Protein AF-A0A5J6G7M7-F1 (afdb_monomer)

Radius of gyration: 18.36 Å; Cα contacts (8 Å, |Δi|>4): 222; chains: 1; bounding box: 47×46×43 Å

pLDDT: mean 84.99, std 15.6, range [29.66, 97.06]

Mean predicted aligned error: 7.75 Å

Solvent-accessible surface area (backbone atoms only — not comparable to full-atom values): 9412 Å² total; per-residue (Å²): 137,91,85,66,78,89,35,71,42,75,56,45,42,68,53,54,72,72,40,48,67,63,51,50,51,42,46,75,63,17,45,94,88,78,62,43,52,56,38,29,38,28,32,52,96,42,49,75,53,92,62,46,63,58,51,40,56,74,70,64,34,54,28,38,42,45,51,63,92,39,84,56,45,71,46,51,56,52,57,68,52,82,48,94,89,53,82,63,47,71,51,70,66,44,90,36,36,32,46,44,46,50,82,81,77,45,58,61,72,41,49,44,67,37,91,98,80,30,82,23,72,51,60,65,66,59,54,50,51,51,44,50,54,53,46,53,49,40,59,75,73,30,83,84,18,80,78,46,86,74,80,82,76,76,76,84,133

InterPro domains:
  IPR011330 Glycoside hydrolase/deacetylase, beta/alpha-barrel [SSF88713] (8-141)

Secondary structure (DSSP, 8-state):
---S---EEE--HHHHHH-HHHHHHHHHH--TTTSS---EEE-GGG---TTHHHHHHHTT-SEE----S-SSS-B----EE--SSSPPEE-PPPSSEE----GGG-SHHHH--BTTTB-----HHHHHHHHHHHHHHHHHH-TTSTTSPP-------

Organism: Streptomyces kanamyceticus (NCBI:txid1967)

Sequence (157 aa):
MLGGSATTWCTPGHTLITFPDSIRSVLDHGHEIVGRRPRGYRSPSWDFSDATLGILEEFEFAWDSSLMGRDFTPYRPRPVVVHREEPNEFGPPSPVLELPVSWYMDDVPALDHVPGLLAGLMSTEGVFARWRDTFDYAYENEPSGNIRSQSVTTAPN

Foldseek 3Di:
DPPFPAAEDEDALVCCVPPVVVVLVCQVQDPPPRSHRHQEYEHVVLPDDLVSLVSCLVSNRQEYERAAPDDFAKFFAWRWDDDDPDDIDTHDGGNYIYDYDDPLLDQCLAAPDDPPPHNHPHDPVVSVVSVVVSLVCCVVPPPNGPNDDDDPPPDDD

Nearest PDB structures (foldseek):
  3qbu-assembly1_B  TM=7.013E-01  e=8.641E-10  Helicobacter pylori G27
  8t0j-assembly1_A  TM=5.185E-01  e=1.999E-03  Salmonella enterica subsp. enterica serovar Typhimurium
  4f9j-assembly2_B  TM=6.378E-01  e=6.013E-01  Escherichia coli K-12
  4f9d-assembly1_A  TM=6.368E-01  e=1.010E+00  Escherichia coli K-12
  3vus-assembly2_B  TM=5.475E-01  e=1.150E+00  Escherichia coli K-12

Structure (mmCIF, N/CA/C/O backbone):
data_AF-A0A5J6G7M7-F1
#
_entry.id   AF-A0A5J6G7M7-F1
#
loop_
_atom_site.group_PDB
_atom_site.id
_atom_site.type_symbol
_atom_site.label_atom_id
_atom_site.label_alt_id
_atom_site.label_comp_id
_atom_site.label_asym_id
_atom_site.label_entity_id
_atom_site.label_seq_id
_atom_site.pdbx_PDB_ins_code
_atom_site.Cartn_x
_atom_site.Cartn_y
_atom_site.Cartn_z
_atom_site.occupancy
_atom_site.B_iso_or_equiv
_atom_site.auth_seq_id
_atom_site.auth_comp_id
_atom_site.auth_asym_id
_atom_site.auth_atom_id
_atom_site.pdbx_PDB_model_num
ATOM 1 N N . MET A 1 1 ? -13.509 16.104 12.710 1.00 30.27 1 MET A N 1
ATOM 2 C CA . MET A 1 1 ? -12.737 15.856 13.948 1.00 30.27 1 MET A CA 1
ATOM 3 C C . MET A 1 1 ? -11.583 14.906 13.631 1.00 30.27 1 MET A C 1
ATOM 5 O O . MET A 1 1 ? -11.797 13.707 13.570 1.00 30.27 1 MET A O 1
ATOM 9 N N . LEU A 1 2 ? -10.382 15.430 13.362 1.00 37.66 2 LEU A N 1
ATOM 10 C CA . LEU A 1 2 ? -9.152 14.655 13.110 1.00 37.66 2 LEU A CA 1
ATOM 11 C C . LEU A 1 2 ? -8.265 14.701 14.371 1.00 37.66 2 LEU A C 1
ATOM 13 O O . LEU A 1 2 ? -7.202 15.305 14.368 1.00 37.66 2 LEU A O 1
ATOM 17 N N . GLY A 1 3 ? -8.776 14.178 15.491 1.00 36.47 3 GLY A N 1
ATOM 18 C CA . GLY A 1 3 ? -8.226 14.422 16.837 1.00 36.47 3 GLY A CA 1
ATOM 19 C C . GLY A 1 3 ? -7.435 13.274 17.476 1.00 36.47 3 GLY A C 1
ATOM 20 O O . GLY A 1 3 ? -7.201 13.315 18.678 1.00 36.47 3 GLY A O 1
ATOM 21 N N . GLY A 1 4 ? -7.053 12.244 16.718 1.00 45.31 4 GLY A N 1
ATOM 22 C CA . GLY A 1 4 ? -6.190 11.156 17.193 1.00 45.31 4 GLY A CA 1
ATOM 23 C C . GLY A 1 4 ? -4.944 11.065 16.320 1.00 45.31 4 GLY A C 1
ATOM 24 O O . GLY A 1 4 ? -5.064 11.144 15.098 1.00 45.31 4 GLY A O 1
ATOM 25 N N . SER A 1 5 ? -3.765 10.931 16.931 1.00 53.56 5 SER A N 1
ATOM 26 C CA . SER A 1 5 ? -2.491 10.771 16.221 1.00 53.56 5 SER A CA 1
ATOM 27 C C . SER A 1 5 ? -2.617 9.660 15.173 1.00 53.56 5 SER A C 1
ATOM 29 O O . SER A 1 5 ? -2.957 8.529 15.511 1.00 53.56 5 SER A O 1
ATOM 31 N N . ALA A 1 6 ? -2.400 9.984 13.898 1.00 69.19 6 ALA A N 1
ATOM 32 C CA . ALA A 1 6 ? -2.477 9.022 12.805 1.00 69.19 6 ALA A CA 1
ATOM 33 C C . ALA A 1 6 ? -1.250 8.100 12.852 1.00 69.19 6 ALA A C 1
ATOM 35 O O . ALA A 1 6 ? -0.208 8.429 12.294 1.00 69.19 6 ALA A O 1
ATOM 36 N N . THR A 1 7 ? -1.355 6.976 13.562 1.00 79.69 7 THR A N 1
ATOM 37 C CA . THR A 1 7 ? -0.306 5.952 13.595 1.00 79.69 7 THR A CA 1
ATOM 38 C C . THR A 1 7 ? -0.697 4.752 12.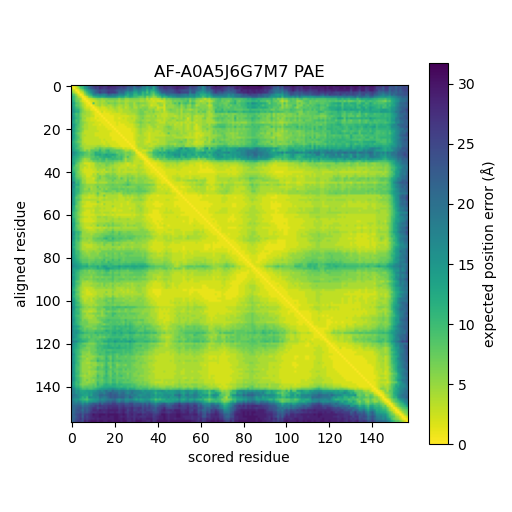737 1.00 79.69 7 THR A C 1
ATOM 40 O O . THR A 1 7 ? -1.868 4.357 12.678 1.00 79.69 7 THR A O 1
ATOM 43 N N . THR A 1 8 ? 0.302 4.198 12.052 1.00 79.81 8 THR A N 1
ATOM 44 C CA . THR A 1 8 ? 0.201 2.957 11.279 1.00 79.81 8 THR A CA 1
ATOM 45 C C . THR A 1 8 ? 0.845 1.843 12.082 1.00 79.81 8 THR A C 1
ATOM 47 O O . THR A 1 8 ? 1.924 2.029 12.647 1.00 79.81 8 THR A O 1
ATOM 50 N N . TRP A 1 9 ? 0.191 0.691 12.130 1.00 81.38 9 TRP A N 1
ATOM 51 C CA . TRP A 1 9 ? 0.708 -0.488 12.798 1.00 81.38 9 TRP A CA 1
ATOM 52 C C . TRP A 1 9 ? 1.106 -1.560 11.788 1.00 81.38 9 TRP A C 1
ATOM 54 O O . TRP A 1 9 ? 0.366 -1.845 10.848 1.00 81.38 9 TRP A O 1
ATOM 64 N N . CYS A 1 10 ? 2.285 -2.144 11.995 1.00 81.50 10 CYS A N 1
ATOM 65 C CA . CYS A 1 10 ? 2.852 -3.169 11.130 1.00 81.50 10 CYS A CA 1
ATOM 66 C C . CYS A 1 10 ? 2.880 -4.499 11.883 1.00 81.50 10 CYS A C 1
ATOM 68 O O . CYS A 1 10 ? 3.679 -4.669 12.802 1.00 81.50 10 CYS A O 1
ATOM 70 N N . THR A 1 11 ? 1.998 -5.434 11.533 1.00 81.62 11 THR A N 1
ATOM 71 C CA . THR A 1 11 ? 1.948 -6.780 12.135 1.00 81.62 11 THR A CA 1
ATOM 72 C C . THR A 1 11 ? 1.732 -7.820 11.038 1.00 81.62 11 THR A C 1
ATOM 74 O O . THR A 1 11 ? 0.888 -7.572 10.175 1.00 81.62 11 THR A O 1
ATOM 77 N N . PRO A 1 12 ? 2.464 -8.957 11.031 1.00 81.44 12 PRO A N 1
ATOM 78 C CA . PRO A 1 12 ? 2.355 -9.965 9.974 1.00 81.44 12 PRO A CA 1
ATOM 79 C C . PRO A 1 12 ? 0.911 -10.404 9.737 1.00 81.44 12 PRO A C 1
ATOM 81 O O . PRO A 1 12 ? 0.196 -10.686 10.702 1.00 81.44 12 PRO A O 1
ATOM 84 N N . GLY A 1 13 ? 0.498 -10.507 8.469 1.00 78.81 13 GLY A N 1
ATOM 85 C CA . GLY A 1 13 ? -0.851 -10.951 8.104 1.00 78.81 13 GLY A CA 1
ATOM 86 C C . GLY A 1 13 ? -1.191 -12.316 8.712 1.00 78.81 13 GLY A C 1
ATOM 87 O O . GLY A 1 13 ? -2.244 -12.486 9.319 1.00 78.81 13 GLY A O 1
ATOM 88 N N . HIS A 1 14 ? -0.254 -13.267 8.681 1.00 81.50 14 HIS A N 1
ATOM 89 C CA . HIS A 1 14 ? -0.439 -14.565 9.335 1.00 81.50 14 HIS A CA 1
ATOM 90 C C . HIS A 1 14 ? -0.688 -14.454 10.851 1.00 81.50 14 HIS A C 1
ATOM 92 O O . HIS A 1 14 ? -1.548 -15.152 11.384 1.00 81.50 14 HIS A O 1
ATOM 98 N N . THR A 1 15 ? 0.016 -13.565 11.560 1.00 82.44 15 THR A N 1
ATOM 99 C CA . THR A 1 15 ? -0.213 -13.316 12.996 1.00 82.44 15 THR A CA 1
ATOM 100 C C . THR A 1 15 ? -1.583 -12.692 13.235 1.00 82.44 15 THR A C 1
ATOM 102 O O . THR A 1 15 ? -2.284 -13.111 14.155 1.00 82.44 15 THR A O 1
ATOM 105 N N . LEU A 1 16 ? -1.972 -11.737 12.384 1.00 84.69 16 LEU A N 1
ATOM 106 C CA . LEU A 1 16 ? -3.282 -11.090 12.415 1.00 84.69 16 LEU A CA 1
ATOM 107 C C . LEU A 1 16 ? -4.42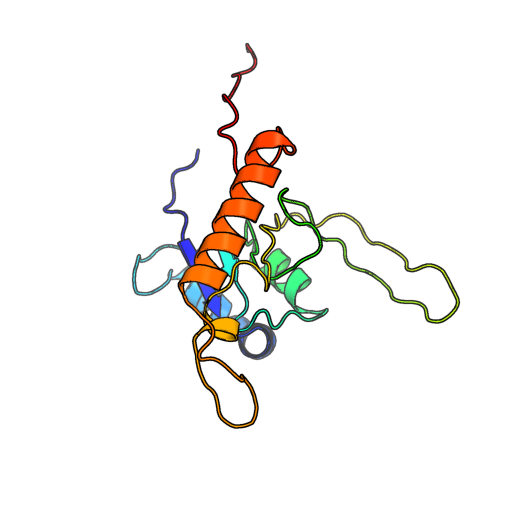0 -12.115 12.294 1.00 84.69 16 LEU A C 1
ATOM 109 O O . LEU A 1 16 ? -5.379 -12.065 13.059 1.00 84.69 16 LEU A O 1
ATOM 113 N N . ILE A 1 17 ? -4.269 -13.072 11.378 1.00 84.50 17 ILE A N 1
ATOM 114 C CA . ILE A 1 17 ? -5.236 -14.146 11.123 1.00 84.50 17 ILE A CA 1
ATOM 115 C C . ILE A 1 17 ? -5.237 -15.188 12.251 1.00 84.50 17 ILE A C 1
ATOM 117 O O . ILE A 1 17 ? -6.290 -15.693 12.630 1.00 84.50 17 ILE A O 1
ATOM 121 N N . THR A 1 18 ? -4.064 -15.528 12.790 1.00 87.88 18 THR A N 1
ATOM 122 C CA . THR A 1 18 ? -3.914 -16.645 13.739 1.00 87.88 18 THR A CA 1
ATOM 123 C C . THR A 1 18 ? -4.286 -16.262 15.172 1.00 87.88 18 THR A C 1
ATOM 125 O O . THR A 1 18 ? -4.807 -17.093 15.912 1.00 87.88 18 THR A O 1
ATOM 128 N N . PHE A 1 19 ? -4.033 -15.013 15.578 1.00 89.69 19 PHE A N 1
ATOM 129 C CA . PHE A 1 19 ? -4.219 -14.549 16.959 1.00 89.69 19 PHE A CA 1
ATOM 130 C C . PHE A 1 19 ? -5.105 -13.291 17.051 1.00 89.69 19 PHE A C 1
ATOM 132 O O . PHE A 1 19 ? -4.691 -12.291 17.649 1.00 89.69 19 PHE A O 1
ATOM 139 N N . PRO A 1 20 ? -6.331 -13.309 16.498 1.00 87.38 20 PRO A N 1
ATOM 140 C CA . PRO A 1 20 ? -7.164 -12.112 16.372 1.00 87.38 20 PRO A CA 1
ATOM 141 C C . PRO A 1 20 ? -7.509 -11.474 17.725 1.00 87.38 20 PRO A C 1
ATOM 143 O O . PRO A 1 20 ? -7.535 -10.252 17.837 1.00 87.38 20 PRO A O 1
ATOM 146 N N . ASP A 1 21 ? -7.700 -12.268 18.782 1.00 89.19 21 ASP A N 1
ATOM 147 C CA . ASP A 1 21 ? -8.048 -11.746 20.110 1.00 89.19 21 ASP A CA 1
ATOM 148 C C . ASP A 1 21 ? -6.882 -11.012 20.780 1.00 89.19 21 ASP A C 1
ATOM 150 O O . ASP A 1 21 ? -7.072 -9.959 21.392 1.00 89.19 21 ASP A O 1
ATOM 154 N N . SER A 1 22 ? -5.658 -11.525 20.623 1.00 87.62 22 SER A N 1
ATOM 155 C CA . SER A 1 22 ? -4.452 -10.840 21.098 1.00 87.62 22 SER A CA 1
ATOM 156 C C . SER A 1 22 ? -4.267 -9.513 20.372 1.00 87.62 22 SER A C 1
ATOM 158 O O . SER A 1 22 ? -3.958 -8.501 20.999 1.00 87.62 22 SER A O 1
ATOM 160 N N . ILE A 1 23 ? -4.518 -9.502 19.063 1.00 87.75 23 ILE A N 1
ATOM 161 C CA . ILE A 1 23 ? -4.463 -8.287 18.260 1.00 87.75 23 ILE A CA 1
ATOM 162 C C . ILE A 1 23 ? -5.520 -7.278 18.707 1.00 87.75 23 ILE A C 1
ATOM 164 O O . ILE A 1 23 ? -5.183 -6.119 18.948 1.00 87.75 23 ILE A O 1
ATOM 168 N N . ARG A 1 2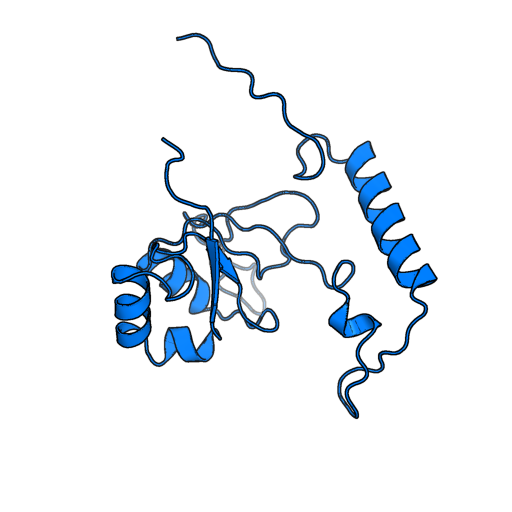4 ? -6.770 -7.714 18.890 1.00 86.75 24 ARG A N 1
ATOM 169 C CA . ARG A 1 24 ? -7.859 -6.857 19.369 1.00 86.75 24 ARG A CA 1
ATOM 170 C C . ARG A 1 24 ? -7.515 -6.230 20.719 1.00 86.75 24 ARG A C 1
ATOM 172 O O . ARG A 1 24 ? -7.635 -5.020 20.875 1.00 86.75 24 ARG A O 1
ATOM 179 N N . SER A 1 25 ? -6.958 -7.016 21.642 1.00 86.88 25 SER A N 1
ATOM 180 C CA . SER A 1 25 ? -6.480 -6.506 22.929 1.00 86.88 25 SER A CA 1
ATOM 181 C C . SER A 1 25 ? -5.430 -5.401 22.764 1.00 86.88 25 SER A C 1
ATOM 183 O O . SER A 1 25 ? -5.525 -4.373 23.432 1.00 86.88 25 SER A O 1
ATOM 185 N N . VAL A 1 26 ? -4.442 -5.563 21.879 1.00 84.56 26 VAL A N 1
ATOM 186 C CA . VAL A 1 26 ? -3.433 -4.515 21.628 1.00 84.56 26 VAL A CA 1
ATOM 187 C C . VAL A 1 26 ? -4.072 -3.259 21.029 1.00 84.56 26 VAL A C 1
ATOM 189 O O . VAL A 1 26 ? -3.732 -2.144 21.423 1.00 84.56 26 VAL A O 1
ATOM 192 N N . LEU A 1 27 ? -5.020 -3.415 20.105 1.00 84.06 27 LEU A N 1
ATOM 193 C CA . LEU A 1 27 ? -5.719 -2.286 19.493 1.00 84.06 27 LEU A CA 1
ATOM 194 C C . LEU A 1 27 ? -6.566 -1.501 20.504 1.00 84.06 27 LEU A C 1
ATOM 196 O O . LEU A 1 27 ? -6.603 -0.271 20.440 1.00 84.06 27 LEU A O 1
ATOM 200 N N . ASP A 1 28 ? -7.222 -2.192 21.434 1.00 84.62 28 ASP A N 1
ATOM 201 C CA . ASP A 1 28 ? -8.096 -1.581 22.439 1.00 84.62 28 ASP A CA 1
ATOM 202 C C . ASP A 1 28 ? -7.303 -0.833 23.519 1.00 84.62 28 ASP A C 1
ATOM 204 O O . ASP A 1 28 ? -7.705 0.249 23.949 1.00 84.62 28 ASP A O 1
ATOM 208 N N . HIS A 1 29 ? -6.140 -1.361 23.913 1.00 83.69 29 HIS A N 1
ATOM 209 C CA . HIS A 1 29 ? -5.251 -0.714 24.886 1.00 83.69 29 HIS A CA 1
ATOM 210 C C . HIS A 1 29 ? -4.310 0.324 24.247 1.00 83.69 29 HIS A C 1
ATOM 212 O O . HIS A 1 29 ? -3.693 1.124 24.952 1.00 83.69 29 HIS A O 1
ATOM 218 N N . GLY A 1 30 ? -4.229 0.343 22.914 1.00 78.94 30 GLY A N 1
ATOM 219 C CA . GLY A 1 30 ? -3.264 1.133 22.161 1.00 78.94 30 GLY A CA 1
ATOM 220 C C . GLY A 1 30 ? -1.864 0.515 22.176 1.00 78.94 30 GLY A C 1
ATOM 221 O O . GLY A 1 30 ? -1.489 -0.237 23.072 1.00 78.94 30 GLY A O 1
ATOM 222 N N . HIS A 1 31 ? -1.060 0.845 21.164 1.00 71.94 31 HIS A N 1
ATOM 223 C CA . HIS A 1 31 ? 0.308 0.329 21.083 1.00 71.94 31 HIS A CA 1
ATOM 224 C C . HIS A 1 31 ? 1.240 1.049 22.071 1.00 71.94 31 HIS A C 1
ATOM 226 O O . HIS A 1 31 ? 1.128 2.262 22.271 1.00 71.94 31 HIS A O 1
ATOM 232 N N . GLU A 1 32 ? 2.208 0.317 22.630 1.00 65.75 32 GLU A N 1
ATOM 233 C CA . GLU A 1 32 ? 3.058 0.740 23.762 1.00 65.75 32 GLU A CA 1
ATOM 234 C C . GLU A 1 32 ? 3.852 2.039 23.531 1.00 65.75 32 GLU A C 1
ATOM 236 O O . GLU A 1 32 ? 4.285 2.686 24.478 1.00 65.75 32 GLU A O 1
ATOM 241 N N . ILE A 1 33 ? 4.026 2.446 22.271 1.00 66.31 33 ILE A N 1
ATOM 242 C CA . ILE A 1 33 ? 4.811 3.630 21.896 1.00 66.31 33 ILE A CA 1
ATOM 243 C C . ILE A 1 33 ? 4.014 4.930 22.074 1.00 66.31 33 ILE A C 1
ATOM 245 O O . ILE A 1 33 ? 4.551 5.924 22.551 1.00 66.31 33 ILE A O 1
ATOM 249 N N . VAL A 1 34 ? 2.742 4.954 21.661 1.00 72.50 34 VAL A N 1
ATOM 250 C CA . VAL A 1 34 ? 1.933 6.193 21.626 1.00 72.50 34 VAL A CA 1
ATOM 251 C C . VAL A 1 34 ? 0.708 6.096 22.543 1.00 72.50 34 VAL A C 1
ATOM 253 O O . VAL A 1 34 ? 0.075 7.114 22.818 1.00 72.50 34 VAL A O 1
ATOM 256 N N . GLY A 1 35 ? 0.368 4.900 23.045 1.00 76.38 35 GLY A N 1
ATOM 257 C CA . GLY A 1 35 ? -0.799 4.677 23.905 1.00 76.38 35 GLY A CA 1
ATOM 258 C C . GLY A 1 35 ? -2.118 5.022 23.209 1.00 76.38 35 GLY A C 1
ATOM 259 O O . GLY A 1 35 ? -3.074 5.470 23.839 1.00 76.38 35 GLY A O 1
ATOM 260 N N . ARG A 1 36 ? -2.151 4.910 21.877 1.00 81.19 36 ARG A N 1
ATOM 261 C CA . ARG A 1 36 ? -3.312 5.213 21.035 1.00 81.19 36 ARG A CA 1
ATOM 262 C C . ARG A 1 36 ? -3.600 4.028 20.126 1.00 81.19 36 ARG A C 1
ATOM 264 O O . ARG A 1 36 ? -2.678 3.319 19.720 1.00 81.19 36 ARG A O 1
ATOM 271 N N . ARG A 1 37 ? -4.877 3.839 19.791 1.00 84.31 37 ARG A N 1
ATOM 272 C CA . ARG A 1 37 ? -5.295 2.866 18.781 1.00 84.31 37 ARG A CA 1
ATOM 273 C C . ARG A 1 37 ? -4.735 3.291 17.416 1.00 84.31 37 ARG A C 1
ATOM 275 O O . ARG A 1 37 ? -5.006 4.423 17.000 1.00 84.31 37 ARG A O 1
ATOM 282 N N . PRO A 1 38 ? -3.974 2.430 16.725 1.00 88.00 38 PRO A N 1
ATOM 283 C CA . PRO A 1 38 ? -3.523 2.725 15.377 1.00 88.00 38 PRO A CA 1
ATOM 284 C C . PRO A 1 38 ? -4.716 2.761 14.426 1.00 88.00 38 PRO A C 1
ATOM 286 O O . PRO A 1 38 ? -5.679 2.012 14.578 1.00 88.00 38 PRO A O 1
ATOM 289 N N . ARG A 1 39 ? -4.658 3.662 13.448 1.00 90.44 39 ARG A N 1
ATOM 290 C CA . ARG A 1 39 ? -5.718 3.826 12.443 1.00 90.44 39 ARG A CA 1
ATOM 291 C C . ARG A 1 39 ? -5.338 3.231 11.094 1.00 90.44 39 ARG A C 1
ATOM 293 O O . ARG A 1 39 ? -6.228 2.933 10.304 1.00 90.44 39 ARG A O 1
ATOM 300 N N . GLY A 1 40 ? -4.040 3.088 10.845 1.00 91.81 40 GLY A N 1
ATOM 301 C CA . GLY A 1 40 ? -3.490 2.486 9.643 1.00 91.81 40 GLY A CA 1
ATOM 302 C C . GLY A 1 40 ? -2.942 1.094 9.887 1.00 91.81 40 GLY A C 1
ATOM 303 O O . GLY A 1 40 ? -2.430 0.812 10.973 1.00 91.81 40 GLY A O 1
ATOM 304 N N . TYR A 1 41 ? -2.963 0.280 8.844 1.00 92.75 41 TYR A N 1
ATOM 305 C CA . TYR A 1 41 ? -2.278 -1.001 8.787 1.00 92.75 41 TYR A CA 1
ATOM 306 C C . TYR A 1 41 ? -1.250 -1.021 7.648 1.00 92.75 41 TYR A C 1
ATOM 308 O O . TYR A 1 41 ? -1.377 -0.296 6.661 1.00 92.75 41 TYR A O 1
ATOM 316 N N . ARG A 1 42 ? -0.202 -1.826 7.817 1.00 91.94 42 ARG A N 1
ATOM 317 C CA . ARG A 1 42 ? 0.700 -2.250 6.744 1.00 91.94 42 ARG A CA 1
ATOM 318 C C . ARG A 1 42 ? 1.153 -3.674 7.030 1.00 91.94 42 ARG A C 1
ATOM 320 O O . ARG A 1 42 ? 1.710 -3.940 8.097 1.00 91.94 42 ARG A O 1
ATOM 327 N N . SER A 1 43 ? 0.972 -4.572 6.072 1.00 90.75 43 SER A N 1
ATOM 328 C CA . SER A 1 43 ? 1.491 -5.928 6.189 1.00 90.75 43 SER A CA 1
ATOM 329 C C . SER A 1 43 ? 3.016 -5.925 6.018 1.00 90.75 43 SER A C 1
ATOM 331 O O . SER A 1 43 ? 3.529 -5.365 5.041 1.00 90.75 43 SER A O 1
ATOM 333 N N . PRO A 1 44 ? 3.776 -6.522 6.952 1.00 87.88 44 PRO A N 1
ATOM 334 C CA . PRO A 1 44 ? 5.190 -6.819 6.766 1.00 87.88 44 PRO A CA 1
ATOM 335 C C . PRO A 1 44 ? 5.446 -7.553 5.453 1.00 87.88 44 PRO A C 1
ATOM 337 O O . PRO A 1 44 ? 4.712 -8.472 5.097 1.00 87.88 44 PRO A O 1
ATOM 340 N N . SER A 1 45 ? 6.479 -7.120 4.728 1.00 84.31 45 SER A N 1
ATOM 341 C CA . SER A 1 45 ? 6.823 -7.645 3.397 1.00 84.31 45 SER A CA 1
ATOM 342 C C . SER A 1 45 ? 5.679 -7.584 2.376 1.00 84.31 45 SER A C 1
ATOM 344 O O . SER A 1 45 ? 5.734 -8.271 1.361 1.00 84.31 45 SER A O 1
ATOM 346 N N . TRP A 1 46 ? 4.650 -6.773 2.652 1.00 88.19 46 TRP A N 1
ATOM 347 C CA . TRP A 1 46 ? 3.423 -6.673 1.863 1.00 88.19 46 TRP A CA 1
ATOM 348 C C . TRP A 1 46 ? 2.721 -8.022 1.662 1.00 88.19 46 TRP A C 1
ATOM 350 O O . TRP A 1 46 ? 2.081 -8.263 0.642 1.00 88.19 46 TRP A O 1
ATOM 360 N N . ASP A 1 47 ? 2.829 -8.901 2.662 1.00 85.00 47 ASP A N 1
ATOM 361 C CA . ASP A 1 47 ? 2.193 -10.216 2.674 1.00 85.00 47 ASP A CA 1
ATOM 362 C C . ASP A 1 47 ? 0.680 -10.070 2.901 1.00 85.00 47 ASP A C 1
ATOM 364 O O . ASP A 1 47 ? 0.192 -10.014 4.037 1.00 85.00 47 ASP A O 1
ATOM 368 N N . PHE A 1 48 ? -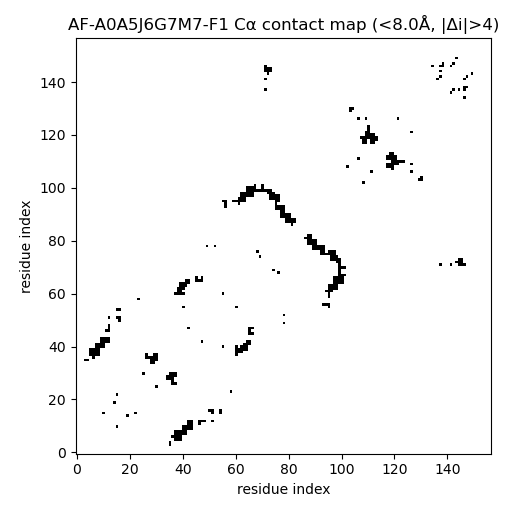0.062 -9.898 1.809 1.00 88.38 48 PHE A N 1
ATOM 369 C CA . PHE A 1 48 ? -1.507 -9.702 1.812 1.00 88.38 48 PHE A CA 1
ATOM 370 C C . PHE A 1 48 ? -2.220 -10.961 1.313 1.00 88.38 48 PHE A C 1
ATOM 372 O O . PHE A 1 48 ? -1.858 -11.528 0.285 1.00 88.38 48 PHE A O 1
ATOM 379 N N . SER A 1 49 ? -3.265 -11.379 2.028 1.00 88.38 49 SER A N 1
ATOM 380 C CA . SER A 1 49 ? -4.055 -12.571 1.707 1.00 88.38 49 SER A CA 1
ATOM 381 C C . SER A 1 49 ? -5.529 -12.228 1.506 1.00 88.38 49 SER A C 1
ATOM 383 O O . SER A 1 49 ? -5.987 -11.163 1.929 1.00 88.38 49 SER A O 1
ATOM 385 N N . ASP A 1 50 ? -6.297 -13.171 0.960 1.00 85.62 50 ASP A N 1
ATOM 386 C CA . ASP A 1 50 ? -7.751 -13.034 0.788 1.00 85.62 50 ASP A CA 1
ATOM 387 C C . ASP A 1 50 ? -8.494 -12.788 2.116 1.00 85.62 50 ASP A C 1
ATOM 389 O O . ASP A 1 50 ? -9.569 -12.192 2.130 1.00 85.62 50 ASP A O 1
ATOM 393 N N . ALA A 1 51 ? -7.913 -13.208 3.245 1.00 88.00 51 ALA A N 1
ATOM 394 C CA . ALA A 1 51 ? -8.481 -13.000 4.575 1.00 88.00 51 ALA A CA 1
ATOM 395 C C . ALA A 1 51 ? -8.136 -11.627 5.177 1.00 88.00 51 ALA A C 1
ATOM 397 O O . ALA A 1 51 ? -8.871 -11.132 6.033 1.00 88.00 51 ALA A O 1
ATOM 398 N N . THR A 1 52 ? -7.030 -11.005 4.750 1.00 91.88 52 THR A N 1
ATOM 399 C CA . THR A 1 52 ? -6.487 -9.806 5.403 1.00 91.88 52 THR A CA 1
ATOM 400 C C . THR A 1 52 ? -7.487 -8.656 5.348 1.00 91.88 52 THR A C 1
ATOM 402 O O . THR A 1 52 ? -7.793 -8.076 6.386 1.00 91.88 52 THR A O 1
ATOM 405 N N . LEU A 1 53 ? -8.060 -8.372 4.173 1.00 92.88 53 LEU A N 1
ATOM 406 C CA . LEU A 1 53 ? -8.989 -7.251 3.995 1.00 92.88 53 LEU A CA 1
ATOM 407 C C . LEU A 1 53 ? -10.203 -7.341 4.931 1.00 92.88 53 LEU A C 1
ATOM 409 O O . LEU A 1 53 ? -10.551 -6.353 5.571 1.00 92.88 53 LEU A O 1
ATOM 413 N N . GLY A 1 54 ? -10.800 -8.530 5.061 1.00 91.94 54 GLY A N 1
ATOM 414 C CA . GLY A 1 54 ? -11.952 -8.745 5.940 1.00 91.94 54 GLY A CA 1
ATOM 415 C C . GLY A 1 54 ? -11.625 -8.512 7.417 1.00 91.94 54 GLY A C 1
ATOM 416 O O . GLY A 1 54 ? -12.423 -7.916 8.135 1.00 91.94 54 GLY A O 1
ATOM 417 N N . ILE A 1 55 ? -10.427 -8.900 7.866 1.00 92.31 55 ILE A N 1
ATOM 418 C CA . ILE A 1 55 ? -9.990 -8.635 9.245 1.00 92.31 55 ILE A CA 1
ATOM 419 C C . ILE A 1 55 ? -9.744 -7.140 9.464 1.00 92.31 55 ILE A C 1
ATOM 421 O O . ILE A 1 55 ? -10.080 -6.607 10.521 1.00 92.31 55 ILE A O 1
ATOM 425 N N . LEU A 1 56 ? -9.179 -6.437 8.476 1.00 94.00 56 LEU A N 1
ATOM 426 C CA . LEU A 1 56 ? -8.980 -4.990 8.582 1.00 94.00 56 LEU A CA 1
ATOM 427 C C . LEU A 1 56 ? -10.309 -4.237 8.704 1.00 94.00 56 LEU A C 1
ATOM 429 O O . LEU A 1 56 ? -10.395 -3.277 9.472 1.00 94.00 56 LEU A O 1
ATOM 433 N N . GLU A 1 57 ? -11.336 -4.692 7.982 1.00 94.44 57 GLU A N 1
ATOM 434 C CA . GLU A 1 57 ? -12.705 -4.188 8.104 1.00 94.44 57 GLU A CA 1
ATOM 435 C C . GLU A 1 57 ? -13.299 -4.486 9.485 1.00 94.44 57 GLU A C 1
ATOM 437 O O . GLU A 1 57 ? -13.822 -3.575 10.125 1.00 94.44 57 GLU A O 1
ATOM 442 N N . GLU A 1 58 ? -13.170 -5.723 9.978 1.00 93.69 58 GLU A N 1
ATOM 443 C CA . GLU A 1 58 ? -13.646 -6.123 11.310 1.00 93.69 58 GLU A CA 1
ATOM 444 C C . GLU A 1 58 ? -12.995 -5.295 12.428 1.00 93.69 58 GLU A C 1
ATOM 446 O O . GLU A 1 58 ? -13.646 -4.930 13.406 1.00 93.69 58 GLU A O 1
ATOM 451 N N . PHE A 1 59 ? -11.706 -4.979 12.290 1.00 92.25 59 PHE A N 1
ATOM 452 C CA . PHE A 1 59 ? -10.949 -4.205 13.278 1.00 92.25 59 PHE A CA 1
ATOM 453 C C . PHE A 1 59 ? -11.066 -2.691 13.086 1.00 92.25 59 PHE A C 1
ATOM 455 O O . PHE A 1 59 ? -10.438 -1.927 13.829 1.00 92.25 59 PHE A O 1
ATOM 462 N N . GLU A 1 60 ? -11.891 -2.255 12.135 1.00 93.31 60 GLU A N 1
ATOM 463 C CA . GLU A 1 60 ? -12.209 -0.853 11.875 1.00 93.31 60 GLU A CA 1
ATOM 464 C C . GLU A 1 60 ? -10.964 -0.004 11.554 1.00 93.31 60 GLU A C 1
ATOM 466 O O . GLU A 1 60 ? -10.857 1.165 11.947 1.00 93.31 60 GLU A O 1
ATOM 471 N N . PHE A 1 61 ? -9.995 -0.580 10.831 1.00 94.00 61 PHE A N 1
ATOM 472 C CA . PHE A 1 61 ? -8.880 0.199 10.298 1.00 94.00 61 PHE A CA 1
ATOM 473 C C . PHE A 1 61 ? -9.384 1.208 9.263 1.00 94.00 61 PHE A C 1
ATOM 475 O O . PHE A 1 61 ? -10.262 0.932 8.448 1.00 94.00 61 PHE A O 1
ATOM 482 N N . ALA A 1 62 ? -8.810 2.409 9.280 1.00 94.00 62 ALA A N 1
ATOM 483 C CA . ALA A 1 62 ? -9.194 3.473 8.360 1.00 94.00 62 ALA A CA 1
ATOM 484 C C . ALA A 1 62 ? -8.464 3.367 7.013 1.00 94.00 62 ALA A C 1
ATOM 486 O O . ALA A 1 62 ? -9.025 3.757 5.986 1.00 94.00 62 ALA A O 1
ATOM 487 N N . TRP A 1 63 ? -7.223 2.870 7.015 1.00 95.19 63 TRP A N 1
ATOM 488 C CA . TRP A 1 63 ? -6.451 2.647 5.796 1.00 95.19 63 TRP A CA 1
ATOM 489 C C . TRP A 1 63 ? -5.501 1.453 5.892 1.00 95.19 63 TRP A C 1
ATOM 491 O O . TRP A 1 63 ? -5.070 1.075 6.984 1.00 95.19 63 TRP A O 1
ATOM 501 N N . ASP A 1 64 ? -5.145 0.925 4.727 1.00 95.12 64 ASP A N 1
ATOM 502 C CA . ASP A 1 64 ? -4.057 -0.023 4.500 1.00 95.12 64 ASP A CA 1
ATOM 503 C C . ASP A 1 64 ? -3.001 0.608 3.570 1.00 95.12 64 ASP A C 1
ATOM 505 O O . ASP A 1 64 ? -3.255 1.609 2.894 1.00 95.12 64 ASP A O 1
ATOM 509 N N . SER A 1 65 ? -1.777 0.089 3.620 1.00 94.38 65 SER A N 1
ATOM 510 C CA . SER A 1 65 ? -0.686 0.447 2.717 1.00 94.38 65 SER A CA 1
ATOM 511 C C . SER A 1 65 ? 0.161 -0.787 2.431 1.00 94.38 65 SER A C 1
ATOM 513 O O . SER A 1 65 ? 1.307 -0.894 2.890 1.00 94.38 65 SER A O 1
ATOM 515 N N . SER A 1 66 ? -0.451 -1.730 1.718 1.00 94.69 66 SER A N 1
ATOM 516 C CA . SER A 1 66 ? 0.120 -3.047 1.413 1.00 94.69 66 SER A CA 1
ATOM 517 C C . SER A 1 66 ? -0.165 -3.518 -0.015 1.00 94.69 66 SER A C 1
ATOM 519 O O . SER A 1 66 ? 0.502 -4.429 -0.496 1.00 94.69 66 SER A O 1
ATOM 521 N N . LEU A 1 67 ? -1.140 -2.925 -0.705 1.00 94.81 67 LEU A N 1
ATOM 522 C CA . LEU A 1 67 ? -1.573 -3.332 -2.038 1.00 94.81 67 LEU A CA 1
ATOM 523 C C . LEU A 1 67 ? -0.996 -2.416 -3.127 1.00 94.81 67 LEU A C 1
ATOM 525 O O . LEU A 1 67 ? -0.545 -1.302 -2.881 1.00 94.81 67 LEU A O 1
ATOM 529 N N . MET A 1 68 ? -1.051 -2.884 -4.376 1.00 94.31 68 MET A N 1
ATOM 530 C CA . MET A 1 68 ? -0.402 -2.239 -5.534 1.00 94.31 68 MET A CA 1
ATOM 531 C C . MET A 1 68 ? -1.369 -2.002 -6.704 1.00 94.31 68 MET A C 1
ATOM 533 O O . MET A 1 68 ? -0.969 -1.951 -7.860 1.00 94.31 68 MET A O 1
ATOM 537 N N . GLY A 1 69 ? -2.676 -1.917 -6.439 1.00 91.88 69 GLY A N 1
ATOM 538 C CA . GLY A 1 69 ? -3.702 -1.811 -7.484 1.00 91.88 69 GLY A CA 1
ATOM 539 C C . GLY A 1 69 ? -3.745 -0.470 -8.227 1.00 91.88 69 GLY A C 1
ATOM 540 O O . GLY A 1 69 ? -4.482 -0.354 -9.206 1.00 91.88 69 GLY A O 1
ATOM 541 N N . ARG A 1 70 ? -3.002 0.542 -7.762 1.00 91.56 70 ARG A N 1
ATOM 542 C CA . ARG A 1 70 ? -2.822 1.858 -8.397 1.00 91.56 70 ARG A CA 1
ATOM 543 C C . ARG A 1 70 ? -1.447 2.419 -8.050 1.00 91.56 70 ARG A C 1
ATOM 545 O O . ARG A 1 70 ? -0.915 2.065 -7.009 1.00 91.56 70 ARG A O 1
ATOM 552 N N . ASP A 1 71 ? -0.941 3.347 -8.858 1.00 90.00 71 ASP A N 1
ATOM 553 C CA . ASP A 1 71 ? 0.396 3.919 -8.644 1.00 90.00 71 ASP A CA 1
ATOM 554 C C . ASP A 1 71 ? 0.381 5.171 -7.751 1.00 90.00 71 ASP A C 1
ATOM 556 O O . ASP A 1 71 ? 1.086 5.238 -6.748 1.00 90.00 71 ASP A O 1
ATOM 560 N N . PHE A 1 72 ? -0.446 6.171 -8.084 1.00 90.06 72 PHE A N 1
ATOM 561 C CA . PHE A 1 72 ? -0.363 7.508 -7.464 1.00 90.06 72 PHE A CA 1
ATOM 562 C C . PHE A 1 72 ? -1.633 7.965 -6.741 1.00 90.06 72 PHE A C 1
ATOM 564 O O . PHE A 1 72 ? -1.640 9.021 -6.099 1.00 90.06 72 PHE A O 1
ATOM 571 N N . THR A 1 73 ? -2.719 7.195 -6.842 1.00 90.69 73 THR A N 1
ATOM 572 C CA . THR A 1 73 ? -4.027 7.564 -6.286 1.00 90.69 73 THR A CA 1
ATOM 573 C C . THR A 1 73 ? -4.517 6.532 -5.270 1.00 90.69 73 THR A C 1
ATOM 575 O O . THR A 1 73 ? -4.475 5.331 -5.554 1.00 90.69 73 THR A O 1
ATOM 578 N N . PRO A 1 74 ? -5.042 6.968 -4.107 1.00 93.00 74 PRO A N 1
ATOM 579 C CA . PRO A 1 74 ? -5.728 6.078 -3.190 1.00 93.00 74 PRO A CA 1
ATOM 580 C C . PRO A 1 74 ? -6.938 5.448 -3.864 1.00 93.00 74 PRO A C 1
ATOM 582 O O . PRO A 1 74 ? -7.573 6.040 -4.746 1.00 93.00 74 PRO A O 1
ATOM 585 N N . TYR A 1 75 ? -7.304 4.263 -3.407 1.00 94.25 75 TYR A N 1
ATOM 586 C CA . TYR A 1 75 ? -8.507 3.593 -3.876 1.00 94.25 75 TYR A CA 1
ATOM 587 C C . TYR A 1 75 ? -9.111 2.740 -2.774 1.00 94.25 75 TYR A C 1
ATOM 589 O O . TYR A 1 75 ? -8.513 2.526 -1.729 1.00 94.25 75 TYR A O 1
ATOM 597 N N . ARG A 1 76 ? -10.339 2.283 -2.991 1.00 96.06 76 ARG A N 1
ATOM 598 C CA . ARG A 1 76 ? -10.990 1.321 -2.104 1.00 96.06 76 ARG A CA 1
ATOM 599 C C . ARG A 1 76 ? 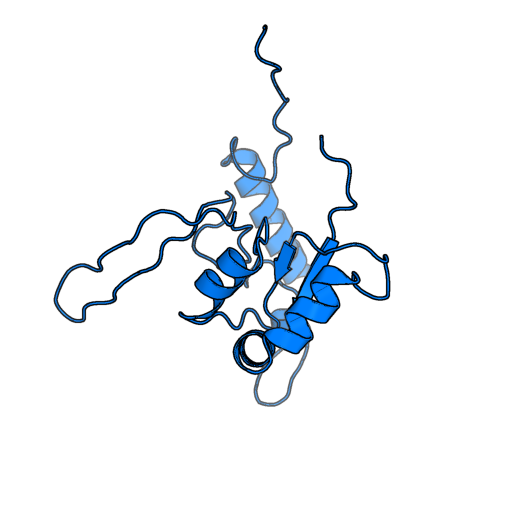-10.843 -0.058 -2.741 1.00 96.06 76 ARG A C 1
ATOM 601 O O . ARG A 1 76 ? -11.405 -0.246 -3.827 1.00 96.06 76 ARG A O 1
ATOM 608 N N . PRO A 1 77 ? -10.061 -0.979 -2.151 1.00 95.31 77 PRO A N 1
ATOM 609 C CA . PRO A 1 77 ? -9.898 -2.314 -2.704 1.00 95.31 77 PRO A CA 1
ATOM 610 C C . PRO A 1 77 ? -11.244 -3.045 -2.702 1.00 95.31 77 PRO A C 1
ATOM 612 O O . PRO A 1 77 ? -12.159 -2.705 -1.950 1.00 95.31 77 PRO A O 1
ATOM 615 N N . ARG A 1 78 ? -11.380 -4.021 -3.597 1.00 94.25 78 ARG A N 1
ATOM 616 C CA . ARG A 1 78 ? -12.586 -4.844 -3.738 1.00 94.25 78 ARG A CA 1
ATOM 617 C C . ARG A 1 78 ? -12.187 -6.305 -3.567 1.00 94.25 78 ARG A C 1
ATOM 619 O O . ARG A 1 78 ? -11.217 -6.698 -4.216 1.00 94.25 78 ARG A O 1
ATOM 626 N N . PRO A 1 79 ? -12.923 -7.106 -2.779 1.00 91.81 79 PRO A N 1
ATOM 627 C CA . PRO A 1 79 ? -12.803 -8.557 -2.833 1.00 91.81 79 PRO A CA 1
ATOM 628 C C . PRO A 1 79 ? -13.018 -9.048 -4.269 1.00 91.81 79 PRO A C 1
ATOM 630 O O . PRO A 1 79 ? -13.869 -8.507 -4.982 1.00 91.81 79 PRO A O 1
ATOM 633 N N . VAL A 1 80 ? -12.249 -10.045 -4.700 1.00 91.75 80 VAL A N 1
ATOM 634 C CA . VAL A 1 80 ? -12.329 -10.591 -6.060 1.00 91.75 80 VAL A CA 1
ATOM 635 C C . VAL A 1 80 ? -12.524 -12.094 -5.988 1.00 91.75 80 VAL A C 1
ATOM 637 O O . VAL A 1 80 ? -11.710 -12.792 -5.390 1.00 91.75 80 VAL A O 1
ATOM 640 N N . VAL A 1 81 ? -13.575 -12.598 -6.631 1.00 92.50 81 VAL A N 1
ATOM 641 C CA . VAL A 1 81 ? -13.694 -14.026 -6.925 1.00 92.50 81 VAL A CA 1
ATOM 642 C C . VAL A 1 81 ? -12.983 -14.267 -8.249 1.00 92.50 81 VAL A C 1
ATOM 644 O O . VAL A 1 81 ? -13.341 -13.698 -9.284 1.00 92.50 81 VAL A O 1
ATOM 647 N N . VAL A 1 82 ? -11.912 -15.057 -8.193 1.00 93.00 82 VAL A N 1
ATOM 648 C CA . VAL A 1 82 ? -11.075 -15.347 -9.357 1.00 93.00 82 VAL A CA 1
ATOM 649 C C . VAL A 1 82 ? -11.630 -16.557 -10.095 1.00 93.00 82 VAL A C 1
ATOM 651 O O . VAL A 1 82 ? -11.719 -17.650 -9.533 1.00 93.00 82 VAL A O 1
ATOM 654 N N . HIS A 1 83 ? -11.942 -16.376 -11.374 1.00 93.81 83 HIS A N 1
ATOM 655 C CA . HIS A 1 83 ? -12.369 -17.447 -12.265 1.00 93.81 83 HIS A CA 1
ATOM 656 C C . HIS A 1 83 ? -11.244 -17.772 -13.255 1.00 93.81 83 HIS A C 1
ATOM 658 O O . HIS A 1 83 ? -10.465 -16.906 -13.647 1.00 93.81 83 HIS A O 1
ATOM 664 N N . ARG A 1 84 ? -11.114 -19.047 -13.646 1.00 93.75 84 ARG A N 1
ATOM 665 C CA . ARG A 1 84 ? -10.023 -19.478 -14.545 1.00 93.75 84 ARG A CA 1
ATOM 666 C C . ARG A 1 84 ? -10.303 -19.162 -16.011 1.00 93.75 84 ARG A C 1
ATOM 668 O O . ARG A 1 84 ? -9.384 -18.808 -16.738 1.00 93.75 84 ARG A O 1
ATOM 675 N N . GLU A 1 85 ? -11.552 -19.334 -16.431 1.00 96.62 85 GLU A N 1
ATOM 676 C CA . GLU A 1 85 ? -11.978 -19.224 -17.836 1.00 96.62 85 GLU A CA 1
ATOM 677 C C . GLU A 1 85 ? -13.120 -18.215 -18.030 1.00 96.62 85 GLU A C 1
ATOM 679 O O . GLU A 1 85 ? -13.557 -17.968 -19.151 1.00 96.62 85 GLU A O 1
ATOM 684 N N . GLU A 1 86 ? -13.581 -17.601 -16.943 1.00 96.00 86 GLU A N 1
ATOM 685 C CA . GLU A 1 86 ? -14.648 -16.604 -16.932 1.00 96.00 86 GLU A CA 1
ATOM 686 C C . GLU A 1 86 ? -14.096 -15.275 -16.394 1.00 96.00 86 GLU A C 1
ATOM 688 O O . GLU A 1 86 ? -13.032 -15.253 -15.766 1.00 96.00 86 GLU A O 1
ATOM 693 N N . PRO A 1 87 ? -14.770 -14.141 -16.643 1.00 95.81 87 PRO A N 1
ATOM 694 C CA . PRO A 1 87 ? -14.387 -12.872 -16.040 1.00 95.81 87 PRO A CA 1
ATOM 695 C C . PRO A 1 87 ? -14.407 -12.940 -14.508 1.00 95.81 87 PRO A C 1
ATOM 697 O O . PRO A 1 87 ? -15.315 -13.517 -13.920 1.00 95.81 87 PRO A O 1
ATOM 700 N N . ASN A 1 88 ? -13.438 -12.291 -13.862 1.00 95.81 88 ASN A N 1
ATOM 701 C CA . ASN A 1 88 ? -13.425 -12.171 -12.406 1.00 95.81 88 ASN A CA 1
ATOM 702 C C . ASN A 1 88 ? -14.611 -11.343 -11.901 1.00 95.81 88 ASN A C 1
ATOM 704 O O . ASN A 1 88 ? -14.931 -10.288 -12.461 1.00 95.81 88 ASN A O 1
ATOM 708 N N . GLU A 1 89 ? -15.199 -11.774 -10.791 1.00 95.88 89 GLU A N 1
ATOM 709 C CA . GLU A 1 89 ? -16.282 -11.051 -10.137 1.00 95.88 89 GLU A CA 1
ATOM 710 C C . GLU A 1 89 ? -15.719 -10.156 -9.035 1.00 95.88 89 GLU A C 1
ATOM 712 O O . GLU A 1 89 ? -14.961 -10.593 -8.169 1.00 95.88 89 GLU A O 1
ATOM 717 N N . PHE A 1 90 ? -16.094 -8.879 -9.062 1.00 93.75 90 PHE A N 1
ATOM 718 C CA . PHE A 1 90 ? -15.660 -7.908 -8.066 1.00 93.75 90 PHE A CA 1
ATOM 719 C C . PHE A 1 90 ? -16.781 -7.624 -7.074 1.00 93.75 90 PHE A C 1
ATOM 721 O O . PHE A 1 90 ? -17.870 -7.199 -7.462 1.00 93.75 90 PHE A O 1
ATOM 728 N N . GLY A 1 91 ? -16.476 -7.783 -5.790 1.00 94.12 91 GLY A N 1
ATOM 729 C CA . GLY A 1 91 ? -17.339 -7.371 -4.693 1.00 94.12 91 GLY A CA 1
ATOM 730 C C . GLY A 1 91 ? -17.447 -5.845 -4.547 1.00 94.12 91 GLY A C 1
ATOM 731 O O . GLY A 1 91 ? -16.840 -5.079 -5.310 1.00 94.12 91 GLY A O 1
ATOM 732 N N . PRO A 1 92 ? -18.221 -5.371 -3.557 1.00 95.56 92 PRO A N 1
ATOM 733 C CA . PRO A 1 92 ? -18.324 -3.948 -3.257 1.00 95.56 92 PRO A CA 1
ATOM 734 C C . PRO A 1 92 ? -16.975 -3.362 -2.783 1.00 95.56 92 PRO A C 1
ATOM 736 O O . PRO A 1 92 ? -16.141 -4.091 -2.244 1.00 95.56 92 PRO A O 1
ATOM 739 N N . PRO A 1 93 ? -16.736 -2.048 -2.966 1.00 96.00 93 PRO A N 1
ATOM 740 C CA . PRO A 1 93 ? -15.553 -1.375 -2.429 1.00 96.00 93 PRO A CA 1
ATOM 741 C C . PRO A 1 93 ? -15.500 -1.409 -0.901 1.00 96.00 93 PRO A C 1
ATOM 743 O O . PRO A 1 93 ? -16.492 -1.105 -0.240 1.00 96.00 93 PRO A O 1
ATOM 746 N N . SER A 1 94 ? -14.317 -1.695 -0.361 1.00 95.75 94 SER A N 1
ATOM 747 C CA . SER A 1 94 ? -14.061 -1.727 1.077 1.00 95.75 94 SER A CA 1
ATOM 748 C C . SER A 1 94 ? -14.214 -0.342 1.735 1.00 95.75 94 SER A C 1
ATOM 750 O O . SER A 1 94 ? -13.872 0.689 1.129 1.00 95.75 94 SER A O 1
ATOM 752 N N . PRO A 1 95 ? -14.680 -0.267 2.999 1.00 95.62 95 PRO A N 1
ATOM 753 C CA . PRO A 1 95 ? -14.578 0.940 3.814 1.00 95.62 95 PRO A CA 1
ATOM 754 C C . PRO A 1 95 ? -13.122 1.316 4.154 1.00 95.62 95 PRO A C 1
ATOM 756 O O . PRO A 1 95 ? -12.877 2.489 4.460 1.00 95.62 95 PRO A O 1
ATOM 759 N N . VAL A 1 96 ? -12.161 0.397 4.024 1.00 95.62 96 VAL A N 1
ATOM 760 C CA . VAL A 1 96 ? -10.727 0.670 4.195 1.00 95.62 96 VAL A CA 1
ATOM 761 C C . VAL A 1 96 ? -10.192 1.405 2.961 1.00 95.62 96 VAL A C 1
ATOM 763 O O . VAL A 1 96 ? -10.447 1.009 1.822 1.00 95.62 96 VAL A O 1
ATOM 766 N N . LEU A 1 97 ? -9.479 2.516 3.169 1.00 96.31 97 LEU A N 1
ATOM 767 C CA . LEU A 1 97 ? -8.791 3.230 2.090 1.00 96.31 97 LEU A CA 1
ATOM 768 C C . LEU A 1 97 ? -7.407 2.616 1.854 1.00 96.31 97 LEU A C 1
ATOM 770 O O . LEU A 1 97 ? -6.625 2.519 2.787 1.00 96.31 97 LEU A O 1
ATOM 774 N N . GLU A 1 98 ? -7.066 2.271 0.622 1.00 95.56 98 GLU A N 1
ATOM 775 C CA . GLU A 1 98 ? -5.718 1.824 0.281 1.00 95.56 98 GLU A CA 1
ATOM 776 C C . GLU A 1 98 ? -4.825 3.000 -0.116 1.00 95.56 98 GLU A C 1
ATOM 778 O O . GLU A 1 98 ? -5.182 3.802 -0.988 1.00 95.56 98 GLU A O 1
ATOM 783 N N . LEU A 1 99 ? -3.643 3.061 0.498 1.00 93.88 99 LEU A N 1
ATOM 784 C CA . LEU A 1 99 ? -2.522 3.916 0.121 1.00 93.88 99 LEU A CA 1
ATOM 785 C C . LEU A 1 99 ? -1.446 3.047 -0.548 1.00 93.88 99 LEU A C 1
ATOM 787 O O . LEU A 1 99 ? -0.607 2.479 0.162 1.00 93.88 99 LEU A O 1
ATOM 791 N N . PRO A 1 100 ? -1.461 2.939 -1.888 1.00 93.12 100 PRO A N 1
ATOM 792 C CA . PRO A 1 100 ? -0.717 1.899 -2.575 1.00 93.12 100 PRO A CA 1
ATOM 793 C C . PRO A 1 100 ? 0.789 1.995 -2.362 1.00 93.12 100 PRO A C 1
ATOM 795 O O . PRO A 1 100 ? 1.372 3.082 -2.321 1.00 93.12 100 PRO A O 1
ATOM 798 N N . VAL A 1 101 ? 1.412 0.826 -2.273 1.00 93.19 101 VAL A N 1
ATOM 799 C CA . VAL A 1 101 ? 2.867 0.665 -2.257 1.00 93.19 101 VAL A CA 1
ATOM 800 C C . VAL A 1 101 ? 3.393 0.393 -3.667 1.00 93.19 101 VAL A C 1
ATOM 802 O O . VAL A 1 101 ? 2.640 0.046 -4.575 1.00 93.19 101 VAL A O 1
ATOM 805 N N . SER A 1 102 ? 4.704 0.537 -3.862 1.00 92.00 102 SER A N 1
ATOM 806 C CA . SER A 1 102 ? 5.366 0.221 -5.129 1.00 92.00 102 SER A CA 1
ATOM 807 C C . SER A 1 102 ? 6.763 -0.325 -4.875 1.00 92.00 102 SER A C 1
ATOM 809 O O . SER A 1 102 ? 7.568 0.333 -4.219 1.00 92.00 102 SER A O 1
ATOM 811 N N . TRP A 1 103 ? 7.087 -1.478 -5.470 1.00 91.69 103 TRP A N 1
ATOM 812 C CA . TRP A 1 103 ? 8.448 -2.036 -5.452 1.00 91.69 103 TRP A CA 1
ATOM 813 C C . TRP A 1 103 ? 9.485 -1.099 -6.090 1.00 91.69 103 TRP A C 1
ATOM 815 O O . TRP A 1 103 ? 10.676 -1.199 -5.806 1.00 91.69 103 TRP A O 1
ATOM 825 N N . TYR A 1 104 ? 9.059 -0.173 -6.957 1.00 90.12 104 TYR A N 1
ATOM 826 C CA . TYR A 1 104 ? 9.953 0.824 -7.547 1.00 90.12 104 TYR A CA 1
ATOM 827 C C . TYR A 1 104 ? 10.318 1.948 -6.571 1.00 90.12 104 TYR A C 1
ATOM 829 O O . TYR A 1 104 ? 11.343 2.601 -6.771 1.00 90.12 104 TYR A O 1
ATOM 837 N N . MET A 1 105 ? 9.508 2.146 -5.529 1.00 91.00 105 MET A N 1
ATOM 838 C CA . MET A 1 105 ? 9.654 3.183 -4.504 1.00 91.00 105 MET A CA 1
ATOM 839 C C . MET A 1 105 ? 9.994 2.597 -3.123 1.00 91.00 105 MET A C 1
ATOM 841 O O . MET A 1 105 ? 9.699 3.210 -2.102 1.00 91.00 105 MET A O 1
ATOM 845 N N . ASP A 1 106 ? 10.607 1.413 -3.102 1.00 92.56 106 ASP A N 1
ATOM 846 C CA . ASP A 1 106 ? 11.086 0.727 -1.901 1.00 92.56 106 ASP A CA 1
ATOM 847 C C . ASP A 1 106 ? 12.600 0.515 -1.993 1.00 92.56 106 ASP A C 1
ATOM 849 O O . ASP A 1 106 ? 13.140 0.221 -3.065 1.00 92.56 106 ASP A O 1
ATOM 853 N N . ASP A 1 107 ? 13.295 0.734 -0.884 1.00 92.69 107 ASP A N 1
ATOM 854 C CA . ASP A 1 107 ? 14.751 0.720 -0.813 1.00 92.69 107 ASP A CA 1
ATOM 855 C C . ASP A 1 107 ? 15.305 -0.672 -0.499 1.00 92.69 107 ASP A C 1
ATOM 857 O O . ASP A 1 107 ? 16.324 -1.057 -1.077 1.00 92.69 107 ASP A O 1
ATOM 861 N N . VAL A 1 108 ? 14.614 -1.45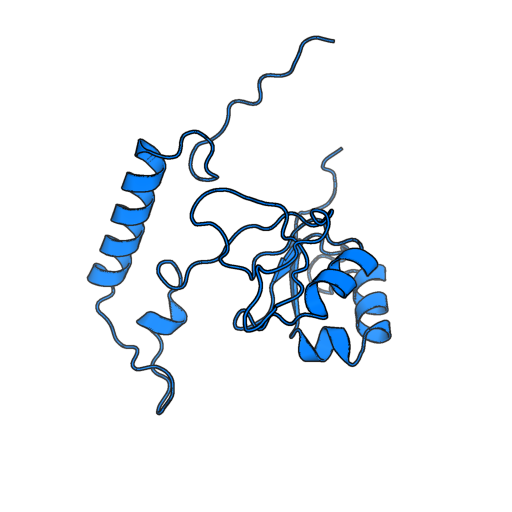8 0.331 1.00 92.94 108 VAL A N 1
ATOM 862 C CA . VAL A 1 108 ? 15.073 -2.782 0.783 1.00 92.94 108 VAL A CA 1
ATOM 863 C C . VAL A 1 108 ? 15.395 -3.722 -0.389 1.00 92.94 108 VAL A C 1
ATOM 865 O O . VAL A 1 108 ? 16.511 -4.240 -0.429 1.00 92.94 108 VAL A O 1
ATOM 868 N N . PRO A 1 109 ? 14.531 -3.916 -1.410 1.00 91.56 109 PRO A N 1
ATOM 869 C CA . PRO A 1 109 ? 14.851 -4.801 -2.535 1.00 91.5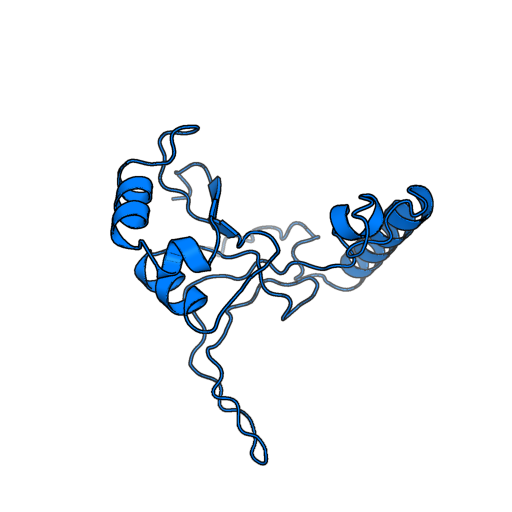6 109 PRO A CA 1
ATOM 870 C C . PRO A 1 109 ? 16.060 -4.334 -3.350 1.00 91.56 109 PRO A C 1
ATOM 872 O O . PRO A 1 109 ? 16.693 -5.133 -4.045 1.00 91.56 109 PRO A O 1
ATOM 875 N N . ALA A 1 110 ? 16.346 -3.030 -3.315 1.00 92.69 110 ALA A N 1
ATOM 876 C CA . ALA A 1 110 ? 17.383 -2.420 -4.123 1.00 92.69 110 ALA A CA 1
ATOM 877 C C . ALA A 1 110 ? 18.747 -2.380 -3.438 1.00 92.69 110 ALA A C 1
ATOM 879 O O . ALA A 1 110 ? 19.775 -2.596 -4.088 1.00 92.69 110 ALA A O 1
ATOM 880 N N . LEU A 1 111 ? 18.755 -2.078 -2.146 1.00 94.81 111 LEU A N 1
ATOM 881 C CA . LEU A 1 111 ? 19.965 -1.776 -1.398 1.00 94.81 111 LEU A CA 1
ATOM 882 C C . LEU A 1 111 ? 20.414 -2.963 -0.545 1.00 94.81 111 LEU A C 1
ATOM 884 O O . LEU A 1 111 ? 21.612 -3.259 -0.525 1.00 94.81 111 LEU A O 1
ATOM 888 N N . ASP A 1 112 ? 19.481 -3.690 0.072 1.00 94.00 112 ASP A N 1
ATOM 889 C CA . ASP A 1 112 ? 19.821 -4.764 1.001 1.00 94.00 112 ASP A CA 1
ATOM 890 C C . ASP A 1 112 ? 20.192 -6.050 0.266 1.00 94.00 112 ASP A C 1
ATOM 892 O O . ASP A 1 112 ? 19.445 -6.601 -0.546 1.00 94.00 112 ASP A O 1
ATOM 896 N N . HIS A 1 113 ? 21.381 -6.558 0.584 1.00 93.25 113 HIS A N 1
ATOM 897 C CA . HIS A 1 113 ? 21.828 -7.857 0.112 1.00 93.25 113 HIS A CA 1
ATOM 898 C C . HIS A 1 113 ? 21.360 -8.954 1.066 1.00 93.25 113 HIS A C 1
ATOM 900 O O . HIS A 1 113 ? 21.812 -9.027 2.210 1.00 93.25 113 HIS A O 1
ATOM 906 N N . VAL A 1 114 ? 20.513 -9.854 0.567 1.00 92.88 114 VAL A N 1
ATOM 907 C CA . VAL A 1 114 ? 20.082 -11.048 1.298 1.00 92.88 114 VAL A CA 1
ATOM 908 C C . VAL A 1 114 ? 20.462 -12.274 0.468 1.00 92.88 114 VAL A C 1
ATOM 910 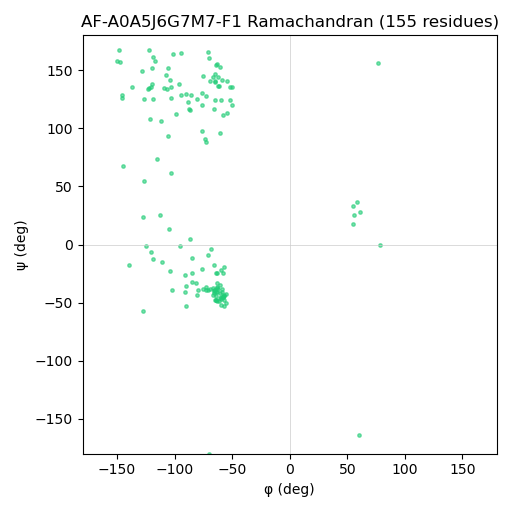O O . VAL A 1 114 ? 19.827 -12.525 -0.560 1.00 92.88 114 VAL A O 1
ATOM 913 N N . PRO A 1 115 ? 21.480 -13.057 0.875 1.00 94.06 115 PRO A N 1
ATOM 914 C CA . PRO A 1 115 ? 21.947 -14.208 0.110 1.00 94.06 115 PRO A CA 1
ATOM 915 C C . PRO A 1 115 ? 20.813 -15.168 -0.272 1.00 94.06 115 PRO A C 1
ATOM 917 O O . PRO A 1 115 ? 20.082 -15.657 0.585 1.00 94.06 115 PRO A O 1
ATOM 920 N N . GLY A 1 116 ? 20.675 -15.443 -1.571 1.00 91.69 116 GLY A N 1
ATOM 921 C CA . GLY A 1 116 ? 19.645 -16.340 -2.107 1.00 91.69 116 GLY A CA 1
ATOM 922 C C . GLY A 1 116 ? 18.238 -15.739 -2.226 1.00 91.69 116 GLY A C 1
ATOM 923 O O . GLY A 1 116 ? 17.350 -16.438 -2.705 1.00 91.69 116 GLY A O 1
ATOM 924 N N . LEU A 1 117 ? 18.035 -14.474 -1.837 1.00 91.31 117 LEU A N 1
ATOM 925 C CA . LEU A 1 117 ? 16.737 -13.795 -1.912 1.00 91.31 117 LEU A CA 1
ATOM 926 C C . LEU A 1 117 ? 16.818 -12.451 -2.647 1.00 91.31 117 LEU A C 1
ATOM 928 O O . LEU A 1 117 ? 16.135 -12.268 -3.650 1.00 91.31 117 LEU A O 1
ATOM 932 N N . LEU A 1 118 ? 17.661 -11.527 -2.178 1.00 92.19 118 LEU A N 1
ATOM 933 C CA . LEU A 1 118 ? 17.804 -10.182 -2.739 1.00 92.19 118 LEU A CA 1
ATOM 934 C C . LEU A 1 118 ? 19.228 -9.975 -3.240 1.00 92.19 118 LEU A C 1
ATOM 936 O O . LEU A 1 118 ? 20.195 -10.137 -2.492 1.00 92.19 118 LEU A O 1
ATOM 940 N N . ALA A 1 119 ? 19.353 -9.588 -4.511 1.00 91.56 119 ALA A N 1
ATOM 941 C CA . ALA A 1 119 ? 20.646 -9.241 -5.091 1.00 91.56 119 ALA A CA 1
ATOM 942 C C . ALA A 1 119 ? 21.284 -8.062 -4.336 1.00 91.56 119 ALA A C 1
ATOM 944 O O . ALA A 1 119 ? 22.458 -8.148 -3.968 1.00 91.56 119 ALA A O 1
ATOM 945 N N . GLY A 1 120 ? 20.491 -7.024 -4.044 1.00 92.00 120 GLY A N 1
ATOM 946 C CA . GLY A 1 120 ? 20.921 -5.828 -3.322 1.00 92.00 120 GLY A CA 1
ATOM 947 C C . GLY A 1 120 ? 22.040 -5.060 -4.026 1.00 92.00 120 GLY A C 1
ATOM 948 O O . GLY A 1 120 ? 22.334 -5.286 -5.202 1.00 92.00 120 GLY A O 1
ATOM 949 N N . LEU A 1 121 ? 22.689 -4.165 -3.274 1.00 93.38 121 LEU A N 1
ATOM 950 C CA . LEU A 1 121 ? 23.909 -3.450 -3.681 1.00 93.38 121 LEU A CA 1
ATOM 951 C C . LEU A 1 121 ? 23.785 -2.662 -5.000 1.00 93.38 121 LEU A C 1
ATOM 953 O O . LEU A 1 121 ? 24.786 -2.429 -5.684 1.00 93.38 121 LEU A O 1
ATOM 957 N N . MET A 1 122 ? 22.574 -2.244 -5.378 1.00 94.12 122 MET A N 1
ATOM 958 C CA . MET A 1 122 ? 22.384 -1.386 -6.545 1.00 94.12 122 MET A CA 1
ATOM 959 C C . MET A 1 122 ? 22.914 0.031 -6.291 1.00 94.12 122 MET A C 1
ATOM 961 O O . MET A 1 122 ? 23.081 0.471 -5.154 1.00 94.12 122 MET A O 1
ATOM 965 N N . SER A 1 123 ? 23.170 0.771 -7.375 1.00 96.06 123 SER A N 1
ATOM 966 C CA . SER A 1 123 ? 23.589 2.173 -7.281 1.00 96.06 123 SER A CA 1
ATOM 967 C C . SER A 1 123 ? 22.529 3.013 -6.566 1.00 96.06 123 SER A C 1
ATOM 969 O O . SER A 1 123 ? 21.383 3.087 -7.017 1.00 96.06 123 SER A O 1
ATOM 971 N N . THR A 1 124 ? 22.932 3.706 -5.501 1.00 95.44 124 THR A N 1
ATOM 972 C CA . THR A 1 124 ? 22.080 4.662 -4.782 1.00 95.44 124 THR A CA 1
ATOM 973 C C . THR A 1 124 ? 21.668 5.836 -5.669 1.00 95.44 124 THR A C 1
ATOM 975 O O . THR A 1 124 ? 20.542 6.313 -5.562 1.00 95.44 124 THR A O 1
ATOM 978 N N . GLU A 1 125 ? 22.525 6.256 -6.605 1.00 96.94 125 GLU A N 1
ATOM 979 C CA . GLU A 1 125 ? 22.190 7.273 -7.608 1.00 96.94 125 GLU A CA 1
ATOM 980 C C . GLU A 1 125 ? 21.103 6.773 -8.567 1.00 96.94 125 GLU A C 1
ATOM 982 O O . GLU A 1 125 ? 20.182 7.515 -8.900 1.00 96.94 125 GLU A O 1
ATOM 987 N N . GLY A 1 126 ? 21.156 5.495 -8.955 1.00 95.69 126 GLY A N 1
ATOM 988 C CA . GLY A 1 126 ? 20.122 4.876 -9.786 1.00 95.69 126 GLY A CA 1
ATOM 989 C C . GLY A 1 126 ? 18.771 4.775 -9.073 1.00 95.69 126 GLY A C 1
ATOM 990 O O . GLY A 1 126 ? 17.732 5.035 -9.681 1.00 95.69 126 GLY A O 1
ATOM 991 N N . VAL A 1 127 ? 18.777 4.439 -7.778 1.00 96.12 127 VAL A N 1
ATOM 992 C CA . VAL A 1 127 ? 17.565 4.433 -6.941 1.00 96.12 127 VAL A CA 1
ATOM 993 C C . VAL A 1 127 ? 16.997 5.846 -6.809 1.00 96.12 127 VAL A C 1
ATOM 995 O O . VAL A 1 127 ? 15.813 6.055 -7.064 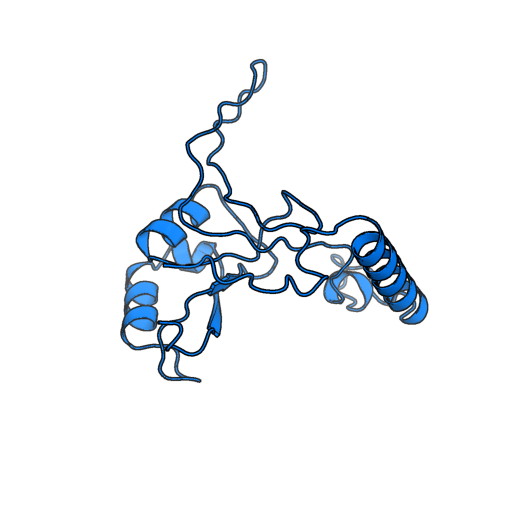1.00 96.12 127 VAL A O 1
ATOM 998 N N . PHE A 1 128 ? 17.841 6.833 -6.501 1.00 96.12 128 PHE A N 1
ATOM 999 C CA . PHE A 1 128 ? 17.419 8.228 -6.400 1.00 96.12 128 PHE A CA 1
ATOM 1000 C C . PHE A 1 128 ? 16.836 8.758 -7.715 1.00 96.12 128 PHE A C 1
ATOM 1002 O O . PHE A 1 128 ? 15.762 9.356 -7.706 1.00 96.12 128 PHE A O 1
ATOM 1009 N N . ALA A 1 129 ? 17.510 8.515 -8.845 1.00 97.06 129 ALA A N 1
ATOM 1010 C CA . ALA A 1 129 ? 17.036 8.944 -10.156 1.00 97.06 129 ALA A CA 1
ATOM 1011 C C . ALA A 1 129 ? 15.650 8.363 -10.457 1.00 97.06 129 ALA A C 1
ATOM 1013 O O . ALA A 1 129 ? 14.747 9.106 -10.821 1.00 97.06 129 ALA A O 1
ATOM 1014 N N . ARG A 1 130 ? 15.440 7.068 -10.189 1.00 95.69 130 ARG A N 1
ATOM 1015 C CA . ARG A 1 130 ? 14.127 6.424 -10.335 1.00 95.69 130 ARG A CA 1
ATOM 1016 C C . ARG A 1 130 ? 13.049 7.114 -9.503 1.00 95.69 130 ARG A C 1
ATOM 1018 O O . ARG A 1 130 ? 11.957 7.359 -10.012 1.00 95.69 130 ARG A O 1
ATOM 1025 N N . TRP A 1 131 ? 13.326 7.397 -8.232 1.00 95.31 131 TRP A N 1
ATOM 1026 C CA . TRP A 1 131 ? 12.348 8.022 -7.339 1.00 95.31 131 TRP A CA 1
ATOM 1027 C C . TRP A 1 131 ? 12.019 9.447 -7.770 1.00 95.31 131 TRP A C 1
ATOM 1029 O O . TRP A 1 131 ? 10.846 9.811 -7.816 1.00 95.31 131 TRP A O 1
ATOM 1039 N N . ARG A 1 132 ? 13.039 10.228 -8.138 1.00 95.75 132 ARG A N 1
ATOM 1040 C CA . ARG A 1 132 ? 12.864 11.578 -8.676 1.00 95.75 132 ARG A CA 1
ATOM 1041 C C . ARG A 1 132 ? 12.022 11.550 -9.948 1.00 95.75 132 ARG A C 1
ATOM 1043 O O . ARG A 1 132 ? 11.021 12.245 -10.006 1.00 95.75 132 ARG A O 1
ATOM 1050 N N . ASP A 1 133 ? 12.377 10.719 -10.921 1.00 96.06 133 ASP A N 1
ATOM 1051 C CA . ASP A 1 133 ? 11.674 10.664 -12.205 1.00 96.06 133 ASP A CA 1
ATOM 1052 C C . ASP A 1 133 ? 10.209 10.220 -12.020 1.00 96.06 133 ASP A C 1
ATOM 1054 O O . ASP A 1 133 ? 9.302 10.744 -12.666 1.00 96.06 133 ASP A O 1
ATOM 1058 N N . THR A 1 134 ? 9.959 9.300 -11.080 1.00 94.44 134 THR A N 1
ATOM 1059 C CA . THR A 1 134 ? 8.601 8.877 -10.692 1.00 94.44 134 THR A CA 1
ATOM 1060 C C . THR A 1 134 ? 7.814 10.028 -10.061 1.00 94.44 134 THR A C 1
ATOM 1062 O O . THR A 1 134 ? 6.649 10.243 -10.402 1.00 94.44 134 THR A O 1
ATOM 1065 N N . PHE A 1 135 ? 8.444 10.785 -9.158 1.00 92.62 135 PHE A N 1
ATOM 1066 C CA . PHE A 1 135 ? 7.841 11.962 -8.539 1.00 92.62 135 PHE A CA 1
ATOM 1067 C C . PHE A 1 135 ? 7.541 13.049 -9.571 1.00 92.62 135 PHE A C 1
ATOM 1069 O O . PHE A 1 135 ? 6.424 13.551 -9.582 1.00 92.62 135 PHE A O 1
ATOM 1076 N N . ASP A 1 136 ? 8.497 13.391 -10.435 1.00 94.19 136 ASP A N 1
ATOM 1077 C CA . ASP A 1 136 ? 8.349 14.439 -11.448 1.00 94.19 136 ASP A CA 1
ATOM 1078 C C . ASP A 1 136 ? 7.201 14.094 -12.403 1.00 94.19 136 ASP A C 1
ATOM 1080 O O . ASP A 1 136 ? 6.301 14.909 -12.618 1.00 94.19 136 ASP A O 1
ATOM 1084 N N . TYR A 1 137 ? 7.154 12.844 -12.880 1.00 93.25 137 TYR A N 1
ATOM 1085 C CA . TYR A 1 137 ? 6.052 12.359 -13.707 1.00 93.25 137 TYR A CA 1
ATOM 1086 C C . TYR A 1 137 ? 4.701 12.509 -13.004 1.00 93.25 137 TYR A C 1
ATOM 1088 O O . TYR A 1 137 ? 3.771 13.089 -13.567 1.00 93.25 137 TYR A O 1
ATOM 1096 N N . ALA A 1 138 ? 4.577 11.998 -11.779 1.00 91.00 138 ALA A N 1
ATOM 1097 C CA . ALA A 1 138 ? 3.316 12.052 -11.056 1.00 91.00 138 ALA A CA 1
ATOM 1098 C C . ALA A 1 138 ? 2.934 13.491 -10.689 1.00 91.00 138 ALA A C 1
ATOM 1100 O O . ALA A 1 138 ? 1.769 13.874 -10.782 1.00 91.00 138 ALA A O 1
ATOM 1101 N N . TYR A 1 139 ? 3.910 14.326 -10.338 1.00 88.88 139 TYR A N 1
ATOM 1102 C CA . TYR A 1 139 ? 3.683 15.737 -10.099 1.00 88.88 139 TYR A CA 1
ATOM 1103 C C . TYR A 1 139 ? 3.144 16.409 -11.353 1.00 88.88 139 TYR A C 1
ATOM 1105 O O . TYR A 1 139 ? 2.227 17.202 -11.228 1.00 88.88 139 TYR A O 1
ATOM 1113 N N . GLU A 1 140 ? 3.634 16.113 -12.552 1.00 91.12 140 GLU A N 1
ATOM 1114 C CA . GLU A 1 140 ? 3.151 16.729 -13.793 1.00 91.12 140 GLU A CA 1
ATOM 1115 C C . GLU A 1 140 ? 1.794 16.184 -14.260 1.00 91.12 140 GLU A C 1
ATOM 1117 O O . GLU A 1 140 ? 0.954 16.964 -14.719 1.00 91.12 140 GLU A O 1
ATOM 1122 N N . ASN A 1 141 ? 1.562 14.877 -14.106 1.00 90.25 141 ASN A N 1
ATOM 1123 C CA . ASN A 1 141 ? 0.491 14.156 -14.802 1.00 90.25 141 ASN A CA 1
ATOM 1124 C C . ASN A 1 141 ? -0.661 13.685 -13.897 1.00 90.25 141 ASN A C 1
ATOM 1126 O O . ASN A 1 141 ? -1.736 13.388 -14.411 1.00 90.25 141 ASN A O 1
ATOM 1130 N N . GLU A 1 142 ? -0.492 13.674 -12.570 1.00 85.69 142 GLU A N 1
ATOM 1131 C CA . GLU A 1 142 ? -1.490 13.165 -11.615 1.00 85.69 142 GLU A CA 1
ATOM 1132 C C . GLU A 1 142 ? -2.024 14.279 -10.696 1.00 85.69 142 GLU A C 1
ATOM 1134 O O . GLU A 1 142 ? -1.712 14.331 -9.502 1.00 85.69 142 GLU A O 1
ATOM 1139 N N . PRO A 1 143 ? -2.871 15.194 -11.206 1.00 72.25 143 PRO A N 1
ATOM 1140 C CA . PRO A 1 143 ? -3.373 16.331 -10.435 1.00 72.25 143 PRO A CA 1
ATOM 1141 C C . PRO A 1 143 ? -4.251 15.926 -9.241 1.00 72.25 143 PRO A C 1
ATOM 1143 O O . PRO A 1 143 ? -4.352 16.679 -8.275 1.00 72.25 143 PRO A O 1
ATOM 1146 N N . SER A 1 144 ? -4.869 14.743 -9.299 1.00 67.44 144 SER A N 1
ATOM 1147 C CA . SER A 1 144 ? -5.637 14.138 -8.204 1.00 67.44 144 SER A CA 1
ATOM 1148 C C . SER A 1 144 ? -4.835 13.146 -7.353 1.00 67.44 144 SER A C 1
ATOM 1150 O O . SER A 1 144 ? -5.395 12.573 -6.420 1.00 67.44 144 SER A O 1
ATOM 1152 N N . GLY A 1 145 ? -3.561 12.908 -7.681 1.00 63.19 145 GLY A N 1
ATOM 1153 C CA . GLY A 1 145 ? -2.681 12.004 -6.946 1.00 63.19 145 GLY A CA 1
ATOM 1154 C C . GLY A 1 145 ? -2.272 12.552 -5.578 1.00 63.19 145 GLY A C 1
ATOM 1155 O O . GLY A 1 145 ? -2.400 13.742 -5.295 1.00 63.19 145 GLY A O 1
ATOM 1156 N N . ASN A 1 146 ? -1.721 11.683 -4.731 1.00 65.94 146 ASN A N 1
ATOM 1157 C CA . ASN A 1 146 ? -1.284 12.028 -3.367 1.00 65.94 146 ASN A CA 1
ATOM 1158 C C . ASN A 1 146 ? -0.067 12.968 -3.304 1.00 65.94 146 ASN A C 1
ATOM 1160 O O . ASN A 1 146 ? 0.377 13.331 -2.217 1.00 65.94 146 ASN A O 1
ATOM 1164 N N . ILE A 1 147 ? 0.506 13.314 -4.457 1.00 68.44 147 ILE A N 1
ATOM 1165 C CA . ILE A 1 147 ? 1.775 14.037 -4.574 1.00 68.44 147 ILE A CA 1
ATOM 1166 C C . ILE A 1 147 ? 1.567 15.557 -4.631 1.00 68.44 147 ILE A C 1
ATOM 1168 O O . ILE A 1 147 ? 2.435 16.313 -4.194 1.00 68.44 147 ILE A O 1
ATOM 1172 N N . ARG A 1 148 ? 0.403 16.033 -5.092 1.00 63.47 148 ARG A N 1
ATOM 1173 C CA . ARG A 1 148 ? 0.044 17.457 -5.030 1.00 63.47 148 ARG A CA 1
ATOM 1174 C C . ARG A 1 148 ? -0.809 17.732 -3.796 1.00 63.47 148 ARG A C 1
ATOM 1176 O O . ARG A 1 148 ? -1.736 16.982 -3.495 1.00 63.47 148 ARG A O 1
ATOM 1183 N N . SER A 1 149 ? -0.548 18.841 -3.099 1.00 53.62 149 SER A N 1
ATOM 1184 C CA . SER A 1 149 ? -1.497 19.311 -2.091 1.00 53.62 149 SER A CA 1
ATOM 1185 C C . SER A 1 149 ? -2.780 19.732 -2.804 1.00 53.62 149 SER A C 1
ATOM 1187 O O . SER A 1 149 ? -2.792 20.640 -3.636 1.00 53.62 149 SER A O 1
ATOM 1189 N N . GLN A 1 150 ? -3.879 19.045 -2.508 1.00 49.62 150 GLN A N 1
ATOM 1190 C CA . GLN A 1 150 ? -5.183 19.537 -2.918 1.00 49.62 150 GLN A CA 1
ATOM 1191 C C . GLN A 1 150 ? -5.550 20.679 -1.975 1.00 49.62 150 GLN A C 1
ATOM 1193 O O . GLN A 1 150 ? -5.616 20.498 -0.756 1.00 49.62 150 GLN A O 1
ATOM 1198 N N . SER A 1 151 ? -5.766 21.872 -2.522 1.00 41.81 151 SER A N 1
ATOM 1199 C CA . SER A 1 151 ? -6.418 22.948 -1.789 1.00 41.81 151 SER A CA 1
ATOM 1200 C C . SER A 1 151 ? -7.791 22.439 -1.357 1.00 41.81 151 SER A C 1
ATOM 1202 O O . SER A 1 151 ? -8.669 22.199 -2.186 1.00 41.81 151 SER A O 1
ATOM 1204 N N . VAL A 1 152 ? -7.968 22.243 -0.048 1.00 42.69 152 VAL A N 1
ATOM 1205 C CA . VAL A 1 152 ? -9.275 21.970 0.552 1.00 42.69 152 VAL A CA 1
ATOM 1206 C C . VAL A 1 152 ? -10.158 23.173 0.242 1.00 42.69 152 VAL A C 1
ATOM 1208 O O . VAL A 1 152 ? -10.105 24.194 0.922 1.00 42.69 152 VAL A O 1
ATOM 1211 N N . THR A 1 153 ? -10.943 23.076 -0.827 1.00 37.97 153 THR A N 1
ATOM 1212 C CA . THR A 1 153 ? -12.023 24.022 -1.078 1.00 37.97 153 THR A CA 1
ATOM 1213 C C . THR A 1 153 ? -13.136 23.627 -0.124 1.00 37.97 153 THR A C 1
ATOM 1215 O O . THR A 1 153 ? -13.868 22.669 -0.363 1.00 37.97 153 THR A O 1
ATOM 1218 N N . THR A 1 154 ? -13.214 24.312 1.012 1.00 37.94 154 THR A N 1
ATOM 1219 C CA . THR A 1 154 ? -14.376 24.266 1.896 1.00 37.94 154 THR A CA 1
ATOM 1220 C C . THR A 1 154 ? -15.606 24.634 1.068 1.00 37.94 154 THR A C 1
ATOM 1222 O O . THR A 1 154 ? -15.718 25.761 0.586 1.00 37.94 154 THR A O 1
ATOM 1225 N N . ALA A 1 155 ? -16.516 23.681 0.864 1.00 29.66 155 ALA A N 1
ATOM 1226 C CA . ALA A 1 155 ? -17.828 23.982 0.309 1.00 29.66 155 ALA A CA 1
ATOM 1227 C C . ALA A 1 155 ? -18.560 24.947 1.267 1.00 29.66 155 ALA A C 1
ATOM 1229 O O . ALA A 1 155 ? -18.476 24.752 2.484 1.00 29.66 155 ALA A O 1
ATOM 1230 N N . PRO A 1 156 ? -19.232 25.996 0.763 1.00 38.12 156 PRO A N 1
ATOM 1231 C CA . PRO A 1 156 ? -20.034 26.871 1.606 1.00 38.12 156 PRO A CA 1
ATOM 1232 C C . PRO A 1 156 ? -21.270 26.117 2.122 1.00 38.12 156 PRO A C 1
ATOM 1234 O O . PRO A 1 156 ? -21.847 25.308 1.397 1.00 38.12 156 PRO A O 1
ATOM 1237 N N . ASN A 1 157 ? -21.598 26.385 3.391 1.00 47.22 157 ASN A N 1
ATOM 1238 C CA . ASN A 1 157 ? -22.703 25.810 4.171 1.00 47.22 157 ASN A CA 1
ATOM 1239 C C . ASN A 1 157 ? -24.067 25.864 3.478 1.00 47.22 157 ASN A C 1
ATOM 1241 O O . ASN A 1 157 ? -24.358 26.899 2.836 1.00 47.22 157 ASN A O 1
#